Protein AF-A0A3B8ZN09-F1 (afdb_monomer_lite)

Sequence (162 aa):
MLFTTSLVGRLAAQDGTSQPDSEPAVAAETTPAEPTIEQRLADLEAYINNSARTPDVASKIPGPGPGHNAWQMISTALVIFMTLPGLALFYGGLVRRKNVLSVLAQCMGIAGLVTILWWAIGYSLAFSGGNAIIGDTAAKFLTGVESGKTGAGYLWISDTMW

Structure (mmCIF, N/CA/C/O backbone):
data_AF-A0A3B8ZN09-F1
#
_entry.id   AF-A0A3B8ZN09-F1
#
loop_
_atom_site.group_PDB
_atom_site.id
_atom_site.type_symbol
_atom_site.label_atom_id
_atom_site.label_alt_id
_atom_site.label_comp_id
_atom_site.label_asym_id
_atom_site.label_entity_id
_atom_site.label_seq_id
_atom_site.pdbx_PDB_ins_code
_atom_site.Cartn_x
_atom_site.Cartn_y
_atom_site.Cartn_z
_atom_site.occupancy
_atom_site.B_iso_or_equiv
_atom_site.auth_seq_id
_atom_site.auth_comp_id
_atom_site.auth_asym_id
_atom_site.auth_atom_id
_atom_site.pdbx_PDB_model_num
ATOM 1 N N . MET A 1 1 ? 42.853 -3.108 0.251 1.00 43.72 1 MET A N 1
ATOM 2 C CA . MET A 1 1 ? 43.947 -2.520 -0.554 1.00 43.72 1 MET A CA 1
ATOM 3 C C . MET A 1 1 ? 43.658 -2.729 -2.048 1.00 43.72 1 MET A C 1
ATOM 5 O O . MET A 1 1 ? 44.433 -3.379 -2.725 1.00 43.72 1 MET A O 1
ATOM 9 N N . LEU A 1 2 ? 42.502 -2.249 -2.540 1.00 42.53 2 LEU A N 1
ATOM 10 C CA . LEU A 1 2 ? 42.029 -2.434 -3.930 1.00 42.53 2 LEU A CA 1
ATOM 11 C C . LEU A 1 2 ? 40.867 -1.455 -4.243 1.00 42.53 2 LEU A C 1
ATOM 13 O O . LEU A 1 2 ? 39.818 -1.854 -4.719 1.00 42.53 2 LEU A O 1
ATOM 17 N N . PHE A 1 3 ? 41.004 -0.171 -3.885 1.00 42.34 3 PHE A N 1
ATOM 18 C CA . PHE A 1 3 ? 39.956 0.841 -4.146 1.00 42.34 3 PHE A CA 1
ATOM 19 C C . PHE A 1 3 ? 40.491 2.225 -4.562 1.00 42.34 3 PHE A C 1
ATOM 21 O O . PHE A 1 3 ? 39.734 3.187 -4.607 1.00 42.34 3 PHE A O 1
ATOM 28 N N . THR A 1 4 ? 41.780 2.358 -4.900 1.00 41.22 4 THR A N 1
ATOM 29 C CA . THR A 1 4 ? 42.402 3.676 -5.155 1.00 41.22 4 THR A CA 1
ATOM 30 C C . THR A 1 4 ? 42.769 3.940 -6.621 1.00 41.22 4 THR A C 1
ATOM 32 O O . THR A 1 4 ? 43.250 5.025 -6.930 1.00 41.22 4 THR A O 1
ATOM 35 N N . THR A 1 5 ? 42.539 3.004 -7.548 1.00 40.72 5 THR A N 1
ATOM 36 C CA . THR A 1 5 ? 43.071 3.117 -8.926 1.00 40.72 5 THR A CA 1
ATOM 37 C C . THR A 1 5 ? 42.114 3.778 -9.933 1.00 40.72 5 THR A C 1
ATOM 39 O O . THR A 1 5 ? 42.530 4.096 -11.039 1.00 40.72 5 THR A O 1
ATOM 42 N N . SER A 1 6 ? 40.850 4.060 -9.587 1.00 44.81 6 SER A N 1
ATOM 43 C CA . SER A 1 6 ? 39.872 4.577 -10.570 1.00 44.81 6 SER A CA 1
ATOM 44 C C . SER A 1 6 ? 39.710 6.107 -10.613 1.00 44.81 6 SER A C 1
ATOM 46 O O . SER A 1 6 ? 38.925 6.600 -11.422 1.00 44.81 6 SER A O 1
ATOM 48 N N . LEU A 1 7 ? 40.416 6.874 -9.772 1.00 42.62 7 LEU A N 1
ATOM 49 C CA . LEU A 1 7 ? 40.223 8.333 -9.688 1.00 42.62 7 LEU A CA 1
ATOM 50 C C . LEU A 1 7 ? 41.260 9.146 -10.488 1.00 42.62 7 LEU A C 1
ATOM 52 O O . LEU A 1 7 ? 40.991 10.279 -10.868 1.00 42.62 7 LEU A O 1
ATOM 56 N N . VAL A 1 8 ? 42.415 8.560 -10.818 1.00 41.72 8 VAL A N 1
ATOM 57 C CA . VAL A 1 8 ? 43.511 9.264 -11.519 1.00 41.72 8 VAL A CA 1
ATOM 58 C C . VAL A 1 8 ? 43.292 9.339 -13.039 1.00 41.72 8 VAL A C 1
ATOM 60 O O . VAL A 1 8 ? 43.793 10.249 -13.688 1.00 41.72 8 VAL A O 1
ATOM 63 N N . GLY A 1 9 ? 42.475 8.450 -13.618 1.00 34.78 9 GLY A N 1
ATOM 64 C CA . GLY A 1 9 ? 42.218 8.422 -15.066 1.00 34.78 9 GLY A CA 1
ATOM 65 C C . GLY A 1 9 ? 41.306 9.536 -15.599 1.00 34.78 9 GLY A C 1
ATOM 66 O O . GLY A 1 9 ? 41.260 9.749 -16.804 1.00 34.78 9 GLY A O 1
ATOM 67 N N . ARG A 1 10 ? 40.580 10.257 -14.732 1.00 44.97 10 ARG A N 1
ATOM 68 C CA . ARG A 1 10 ? 39.608 11.289 -15.152 1.00 44.97 10 ARG A CA 1
ATOM 69 C C . ARG A 1 10 ? 40.115 12.730 -15.054 1.00 44.97 10 ARG A C 1
ATOM 71 O O . ARG A 1 10 ? 39.383 13.640 -15.413 1.00 44.97 10 ARG A O 1
ATOM 78 N N . LEU A 1 11 ? 41.352 12.942 -14.605 1.00 36.34 11 LEU A N 1
ATOM 79 C CA . LEU A 1 11 ? 41.921 14.281 -14.392 1.00 36.34 11 LEU A CA 1
ATOM 80 C C . LEU A 1 11 ? 42.890 14.743 -15.496 1.00 36.34 11 LEU A C 1
ATOM 82 O O . LEU A 1 11 ? 43.417 15.844 -15.403 1.00 36.34 11 LEU A O 1
ATOM 86 N N . ALA A 1 12 ? 43.111 13.946 -16.547 1.00 36.19 12 ALA A N 1
ATOM 87 C CA . ALA A 1 12 ? 44.106 14.241 -17.589 1.00 36.19 12 ALA A CA 1
ATOM 88 C C . ALA A 1 12 ? 43.524 14.687 -18.949 1.00 36.19 12 ALA A C 1
ATOM 90 O O . ALA A 1 12 ? 44.266 14.757 -19.922 1.00 36.19 12 ALA A O 1
ATOM 91 N N . ALA A 1 13 ? 42.222 14.974 -19.049 1.00 36.56 13 ALA A N 1
ATOM 92 C CA . ALA A 1 13 ? 41.565 15.257 -20.335 1.00 36.56 13 ALA A CA 1
ATOM 93 C C . ALA A 1 13 ? 40.908 16.645 -20.416 1.00 36.56 13 ALA A C 1
ATOM 95 O O . ALA A 1 13 ? 39.883 16.806 -21.074 1.00 36.56 13 ALA A O 1
ATOM 96 N N . GLN A 1 14 ? 41.467 17.650 -19.740 1.00 35.97 14 GLN A N 1
ATOM 97 C CA . GLN A 1 14 ? 40.949 19.013 -19.820 1.00 35.97 14 GLN A CA 1
ATOM 98 C C . GLN A 1 14 ? 42.095 20.016 -19.947 1.00 35.97 14 GLN A C 1
ATOM 100 O O . GLN A 1 14 ? 42.455 20.675 -18.983 1.00 35.97 14 GLN A O 1
ATOM 105 N N . ASP A 1 15 ? 42.670 20.102 -21.146 1.00 26.44 15 ASP A N 1
ATOM 106 C CA . ASP A 1 15 ? 43.404 21.285 -21.599 1.00 26.44 15 ASP A CA 1
ATOM 107 C C . ASP A 1 15 ? 43.449 21.322 -23.137 1.00 26.44 15 ASP A C 1
ATOM 109 O O . ASP A 1 15 ? 43.827 20.335 -23.767 1.00 26.44 15 ASP A O 1
ATOM 113 N N . GLY A 1 16 ? 43.071 22.463 -23.733 1.00 29.58 16 GLY A N 1
ATOM 114 C CA . GLY A 1 16 ? 43.404 22.790 -25.130 1.00 29.58 16 GLY A CA 1
ATOM 115 C C . GLY A 1 16 ? 42.266 23.242 -26.060 1.00 29.58 16 GLY A C 1
ATOM 116 O O . GLY A 1 16 ? 41.747 22.454 -26.836 1.00 29.58 16 GLY A O 1
ATOM 117 N N . THR A 1 17 ? 41.957 24.545 -26.021 1.00 25.44 17 THR A N 1
ATOM 118 C CA . THR A 1 17 ? 41.833 25.474 -2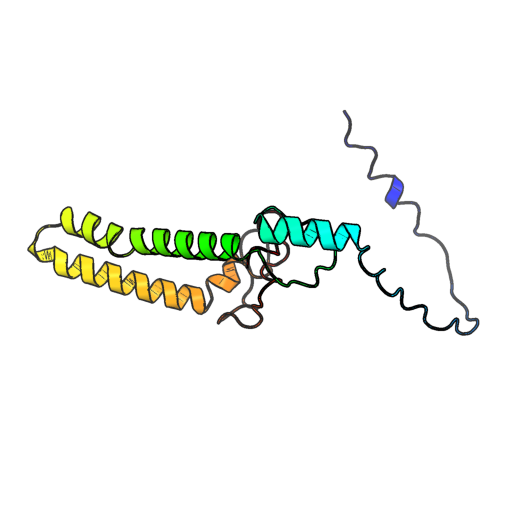7.177 1.00 25.44 17 THR A CA 1
ATOM 119 C C . THR A 1 17 ? 41.002 25.114 -28.434 1.00 25.44 17 THR A C 1
ATOM 121 O O . THR A 1 17 ? 41.409 24.295 -29.248 1.00 25.44 17 THR A O 1
ATOM 124 N N . SER A 1 18 ? 39.981 25.954 -28.676 1.00 26.48 18 SER A N 1
ATOM 125 C CA . SER A 1 18 ? 39.608 26.570 -29.973 1.00 26.48 18 SER A CA 1
ATOM 126 C C . SER A 1 18 ? 38.997 25.714 -31.099 1.00 26.48 18 SER A C 1
ATOM 128 O O . SER A 1 18 ? 39.695 25.030 -31.839 1.00 26.48 18 SER A O 1
ATOM 130 N N . GLN A 1 19 ? 37.698 25.919 -31.338 1.00 35.44 19 GLN A N 1
ATOM 131 C CA . GLN A 1 19 ? 37.005 25.628 -32.602 1.00 35.44 19 GLN A CA 1
ATOM 132 C C . GLN A 1 19 ? 37.393 26.657 -33.686 1.00 35.44 19 GLN A C 1
ATOM 134 O O . GLN A 1 19 ? 37.498 27.848 -33.376 1.00 35.44 19 GLN A O 1
ATOM 139 N N . PRO A 1 20 ? 37.604 26.225 -34.943 1.00 37.84 20 PRO A N 1
ATOM 140 C CA . PRO A 1 20 ? 36.816 26.814 -36.028 1.00 37.84 20 PRO A CA 1
ATOM 141 C C . PRO A 1 20 ? 36.310 25.788 -37.062 1.00 37.84 20 PRO A C 1
ATOM 143 O O . PRO A 1 20 ? 36.761 24.648 -37.136 1.00 37.84 20 PRO A O 1
ATOM 146 N N . ASP A 1 21 ? 35.320 26.243 -37.823 1.00 33.66 21 ASP A N 1
ATOM 147 C CA . ASP A 1 21 ? 34.344 25.516 -38.637 1.00 33.66 21 ASP A CA 1
ATOM 148 C C . ASP A 1 21 ? 34.864 24.757 -39.875 1.00 33.66 21 ASP A C 1
ATOM 150 O O . ASP A 1 21 ? 35.771 25.214 -40.570 1.00 33.66 21 ASP A O 1
ATOM 154 N N . SER A 1 22 ? 34.184 23.652 -40.229 1.00 33.50 22 SER A N 1
ATOM 155 C CA . SER A 1 22 ? 34.009 23.137 -41.606 1.00 33.50 22 SER A CA 1
ATOM 156 C C . SER A 1 22 ? 32.799 22.175 -41.689 1.00 33.50 22 SER A C 1
ATOM 158 O O . SER A 1 22 ? 32.909 21.043 -41.240 1.00 33.50 22 SER A O 1
ATOM 160 N N . GLU A 1 23 ? 31.676 22.667 -42.234 1.00 30.75 23 GLU A N 1
ATOM 161 C CA . GLU A 1 23 ? 30.540 22.024 -42.957 1.00 30.75 23 GLU A CA 1
ATOM 162 C C . GLU A 1 23 ? 29.991 20.596 -42.646 1.00 30.75 23 GLU A C 1
ATOM 164 O O . GLU A 1 23 ? 30.683 19.699 -42.177 1.00 30.75 23 GLU A O 1
ATOM 169 N N . PRO A 1 24 ? 28.685 20.356 -42.911 1.00 41.06 24 PRO A N 1
ATOM 170 C CA . PRO A 1 24 ? 27.829 19.497 -42.106 1.00 41.06 24 PRO A CA 1
ATOM 171 C C . PRO A 1 24 ? 27.797 18.049 -42.610 1.00 41.06 24 PRO A C 1
ATOM 173 O O . PRO A 1 24 ? 27.267 17.748 -43.681 1.00 41.06 24 PRO A O 1
ATOM 176 N N . ALA A 1 25 ? 28.284 17.120 -41.790 1.00 31.03 25 ALA A N 1
ATOM 177 C CA . ALA A 1 25 ? 28.005 15.702 -41.969 1.00 31.03 25 ALA A CA 1
ATOM 178 C C . ALA A 1 25 ? 26.619 15.387 -41.390 1.00 31.03 25 ALA A C 1
ATOM 180 O O . ALA A 1 25 ? 26.412 15.331 -40.180 1.00 31.03 25 ALA A O 1
ATOM 181 N N . VAL A 1 26 ? 25.678 15.257 -42.319 1.00 29.81 26 VAL A N 1
ATOM 182 C CA . VAL A 1 26 ? 24.336 14.678 -42.229 1.00 29.81 26 VAL A CA 1
ATOM 183 C C . VAL A 1 26 ? 24.153 13.739 -41.033 1.00 29.81 26 VAL A C 1
ATOM 185 O O . VAL A 1 26 ? 24.941 12.820 -40.816 1.00 29.81 26 VAL A O 1
ATOM 188 N N . ALA A 1 27 ? 23.062 13.975 -40.304 1.00 40.75 27 ALA A N 1
ATOM 189 C CA . ALA A 1 27 ? 22.534 13.145 -39.236 1.00 40.75 27 ALA A CA 1
ATOM 190 C C . ALA A 1 27 ? 22.684 11.641 -39.523 1.00 40.75 27 ALA A C 1
ATOM 192 O O . ALA A 1 27 ? 21.967 11.071 -40.342 1.00 40.75 27 ALA A O 1
ATOM 193 N N . ALA A 1 28 ? 23.585 10.994 -38.791 1.00 31.83 28 ALA A N 1
ATOM 194 C CA . ALA A 1 28 ? 23.429 9.595 -38.448 1.00 31.83 28 ALA A CA 1
ATOM 195 C C . ALA A 1 28 ? 22.709 9.565 -37.098 1.00 31.83 28 ALA A C 1
ATOM 197 O O . ALA A 1 28 ? 23.337 9.519 -36.041 1.00 31.83 28 ALA A O 1
ATOM 198 N N . GLU A 1 29 ? 21.377 9.640 -37.140 1.00 36.53 29 GLU A N 1
ATOM 199 C CA . GLU A 1 29 ? 20.575 9.029 -36.088 1.00 36.53 29 GLU A CA 1
ATOM 200 C C . GLU A 1 29 ? 21.048 7.577 -35.981 1.00 36.53 29 GLU A C 1
ATOM 202 O O . GLU A 1 29 ? 20.843 6.769 -36.886 1.00 36.53 29 GLU A O 1
ATOM 207 N N . THR A 1 30 ? 21.735 7.243 -34.894 1.00 34.22 30 THR A N 1
ATOM 208 C CA . THR A 1 30 ? 21.932 5.861 -34.477 1.00 34.22 30 THR A CA 1
ATOM 209 C C . THR A 1 30 ? 20.551 5.285 -34.186 1.00 34.22 30 THR A C 1
ATOM 211 O O . THR A 1 30 ? 20.058 5.358 -33.064 1.00 34.22 30 THR A O 1
ATOM 214 N N . THR A 1 31 ? 19.896 4.743 -35.217 1.00 40.25 31 THR A N 1
ATOM 215 C CA . THR A 1 31 ? 18.717 3.891 -35.067 1.00 40.25 31 THR A CA 1
ATOM 216 C C . THR A 1 31 ? 19.086 2.806 -34.052 1.00 40.25 31 THR A C 1
ATOM 218 O O . THR A 1 31 ? 20.037 2.061 -34.310 1.00 40.25 31 THR A O 1
ATOM 221 N N . PRO A 1 32 ? 18.424 2.719 -32.882 1.00 52.53 32 PRO A N 1
ATOM 222 C CA . PRO A 1 32 ? 18.691 1.649 -31.931 1.00 52.53 32 PRO A CA 1
ATOM 223 C C . PRO A 1 32 ? 18.513 0.320 -32.664 1.00 52.53 32 PRO A C 1
ATOM 225 O O . PRO A 1 32 ? 17.456 0.089 -33.253 1.00 52.53 32 PRO A O 1
ATOM 228 N N . ALA A 1 33 ? 19.562 -0.505 -32.703 1.00 57.28 33 ALA A N 1
ATOM 229 C CA . ALA A 1 33 ? 19.530 -1.788 -33.391 1.00 57.28 33 ALA A CA 1
ATOM 230 C C . ALA A 1 33 ? 18.292 -2.565 -32.930 1.00 57.28 33 ALA A C 1
ATOM 232 O O . ALA A 1 33 ? 18.104 -2.783 -31.731 1.00 57.28 33 ALA A O 1
ATOM 233 N N . GLU A 1 34 ? 17.415 -2.927 -33.871 1.00 63.00 34 GLU A N 1
ATOM 234 C CA . GLU A 1 34 ? 16.226 -3.696 -33.532 1.00 63.00 34 GLU A CA 1
ATOM 235 C C . GLU A 1 34 ? 16.639 -4.969 -32.774 1.00 63.00 34 GLU A C 1
ATOM 237 O O . GLU A 1 34 ? 17.581 -5.644 -33.198 1.00 63.00 34 GLU A O 1
ATOM 242 N N . PRO A 1 35 ? 15.945 -5.336 -31.680 1.00 70.44 35 PRO A N 1
ATOM 243 C CA . PRO A 1 35 ? 16.308 -6.515 -30.908 1.00 70.44 35 PRO A CA 1
ATOM 244 C C . PRO A 1 35 ? 16.267 -7.745 -31.812 1.00 70.44 35 PRO A C 1
ATOM 246 O O . PRO A 1 35 ? 15.279 -7.960 -32.529 1.00 70.44 35 PRO A O 1
ATOM 249 N N . THR A 1 36 ? 17.342 -8.532 -31.763 1.00 82.38 36 THR A N 1
ATOM 250 C CA . THR A 1 36 ? 17.501 -9.762 -32.551 1.00 82.38 36 THR A CA 1
ATOM 251 C C . THR A 1 36 ? 16.372 -10.737 -32.201 1.00 82.38 36 THR A C 1
ATOM 253 O O . THR A 1 36 ? 15.850 -10.709 -31.086 1.00 82.38 36 THR A O 1
ATOM 256 N N . ILE A 1 37 ? 15.965 -11.613 -33.127 1.00 81.75 37 ILE A N 1
ATOM 257 C CA . ILE A 1 37 ? 14.861 -12.569 -32.899 1.00 81.75 37 ILE A CA 1
ATOM 258 C C . ILE A 1 37 ? 15.070 -13.400 -31.624 1.00 81.75 37 ILE A C 1
ATOM 260 O O . ILE A 1 37 ? 14.121 -13.602 -30.874 1.00 81.75 37 ILE A O 1
ATO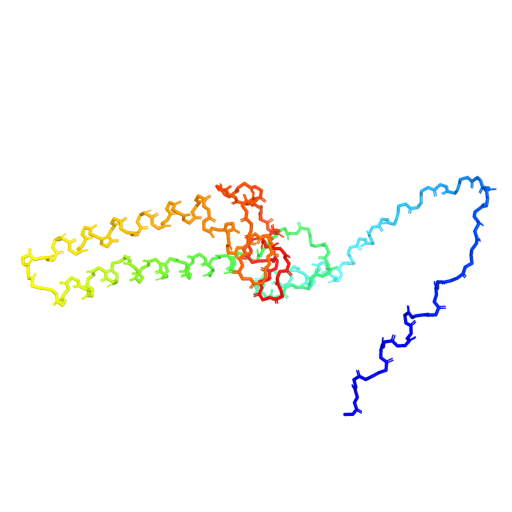M 264 N N . GLU A 1 38 ? 16.309 -13.798 -31.334 1.00 83.44 38 GLU A N 1
ATOM 265 C CA . GLU A 1 38 ? 16.671 -14.523 -30.109 1.00 83.44 38 GLU A CA 1
ATOM 266 C C . GLU A 1 38 ? 16.390 -13.707 -28.840 1.00 83.44 38 GLU A C 1
ATOM 268 O O . GLU A 1 38 ? 15.826 -14.223 -27.881 1.00 83.44 38 GLU A O 1
ATOM 273 N N . GLN A 1 39 ? 16.701 -12.409 -28.853 1.00 82.56 39 GLN A N 1
ATOM 274 C CA . GLN A 1 39 ? 16.426 -11.502 -27.736 1.00 82.56 39 GLN A CA 1
ATOM 275 C C . GLN A 1 39 ? 14.922 -11.285 -27.545 1.00 82.56 39 GLN A C 1
ATOM 277 O O . GLN A 1 39 ? 14.444 -11.229 -26.415 1.00 82.56 39 GLN A O 1
ATOM 282 N N . ARG A 1 40 ? 14.161 -11.209 -28.646 1.00 83.56 40 ARG A N 1
ATOM 283 C CA . ARG A 1 40 ? 12.693 -11.137 -28.593 1.00 83.56 40 ARG A CA 1
ATOM 284 C C . ARG A 1 40 ? 12.094 -12.426 -28.031 1.00 83.56 40 ARG A C 1
ATOM 286 O O . ARG A 1 40 ? 11.155 -12.352 -27.249 1.00 83.56 40 ARG A O 1
ATOM 293 N N . LEU A 1 41 ? 12.623 -13.590 -28.413 1.00 86.44 41 LEU A N 1
ATOM 294 C CA . LEU A 1 41 ? 12.160 -14.881 -27.903 1.00 86.44 41 LEU A CA 1
ATOM 295 C C . LEU A 1 41 ? 12.472 -15.035 -26.410 1.00 86.44 41 LEU A C 1
ATOM 297 O O . LEU A 1 41 ? 11.583 -15.405 -25.652 1.00 86.44 41 LEU A O 1
ATOM 301 N N . ALA A 1 42 ? 13.679 -14.667 -25.978 1.00 85.31 42 ALA A N 1
ATOM 302 C CA . ALA A 1 42 ? 14.060 -14.686 -24.568 1.00 85.31 42 ALA A CA 1
ATOM 303 C C . ALA A 1 42 ? 13.178 -13.756 -23.710 1.00 85.31 42 ALA A C 1
ATOM 305 O O . ALA A 1 42 ? 12.763 -14.128 -22.614 1.00 85.31 42 ALA A O 1
ATOM 306 N N . ASP A 1 43 ? 12.840 -12.567 -24.220 1.00 83.50 43 ASP A N 1
ATOM 307 C CA . ASP A 1 43 ? 11.923 -11.635 -23.555 1.00 83.50 43 ASP A CA 1
ATOM 308 C C . ASP A 1 43 ? 10.491 -12.191 -23.451 1.00 83.50 43 ASP A C 1
ATOM 310 O O . ASP A 1 43 ? 9.859 -12.096 -22.397 1.00 83.50 43 ASP A O 1
ATOM 314 N N . LEU A 1 44 ? 9.999 -12.844 -24.511 1.00 85.19 44 LEU A N 1
ATOM 315 C CA . LEU A 1 44 ? 8.697 -13.519 -24.521 1.00 85.19 44 LEU A CA 1
ATOM 316 C C . LEU A 1 44 ? 8.648 -14.690 -23.536 1.00 85.19 44 LEU A C 1
ATOM 318 O O . LEU A 1 44 ? 7.676 -14.831 -22.793 1.00 85.19 44 LEU A O 1
ATOM 322 N N . GLU A 1 45 ? 9.691 -15.517 -23.507 1.00 86.81 45 GLU A N 1
ATOM 323 C CA . GLU A 1 45 ? 9.816 -16.614 -22.549 1.00 86.81 45 GLU A CA 1
ATOM 324 C C . GLU A 1 45 ? 9.844 -16.088 -21.114 1.00 86.81 45 GLU A C 1
ATOM 326 O O . GLU A 1 45 ? 9.174 -16.652 -20.246 1.00 86.81 45 GLU A O 1
ATOM 331 N N . ALA A 1 46 ? 10.546 -14.980 -20.860 1.00 82.81 46 ALA A N 1
ATOM 332 C CA . ALA A 1 46 ? 10.561 -14.347 -19.548 1.00 82.81 46 ALA A CA 1
ATOM 333 C C . ALA A 1 46 ? 9.190 -13.772 -19.160 1.00 82.81 46 ALA A C 1
ATOM 335 O O . ALA A 1 46 ? 8.728 -13.967 -18.034 1.00 82.81 46 ALA A O 1
ATOM 336 N N . TYR A 1 47 ? 8.498 -13.122 -20.100 1.00 82.62 47 TYR A N 1
ATOM 337 C CA . TYR A 1 47 ? 7.157 -12.580 -19.890 1.00 82.62 47 TYR A CA 1
ATOM 338 C C . TYR A 1 47 ? 6.141 -13.676 -19.538 1.00 82.62 47 TYR A C 1
ATOM 340 O O . TYR A 1 47 ? 5.400 -13.542 -18.563 1.00 82.62 47 TYR A O 1
ATOM 348 N N . ILE A 1 48 ? 6.133 -14.779 -20.295 1.00 84.44 48 ILE A N 1
ATOM 349 C CA . ILE A 1 48 ? 5.207 -15.904 -20.094 1.00 84.44 48 ILE A CA 1
ATOM 350 C C . ILE A 1 48 ? 5.515 -16.642 -18.787 1.00 84.44 48 ILE A C 1
ATOM 352 O O . ILE A 1 48 ? 4.599 -16.962 -18.028 1.00 84.44 48 ILE A O 1
ATOM 356 N N . ASN A 1 49 ? 6.795 -16.874 -18.487 1.00 85.94 49 ASN A N 1
ATOM 357 C CA . ASN A 1 49 ? 7.212 -17.551 -17.258 1.00 85.94 49 ASN A CA 1
ATOM 358 C C . ASN A 1 49 ? 7.231 -16.630 -16.025 1.00 85.94 49 ASN A C 1
ATOM 360 O O . ASN A 1 49 ? 7.563 -17.087 -14.934 1.00 85.94 49 ASN A O 1
ATOM 364 N N . ASN A 1 50 ? 6.855 -15.352 -16.170 1.00 81.12 50 ASN A N 1
ATOM 365 C CA . ASN A 1 50 ? 6.909 -14.330 -15.119 1.00 81.12 50 ASN A CA 1
ATOM 366 C C . ASN A 1 50 ? 8.291 -14.218 -14.443 1.00 81.12 50 ASN A C 1
ATOM 368 O O . ASN A 1 50 ? 8.381 -13.964 -13.240 1.00 81.12 50 ASN A O 1
ATOM 372 N N . SER A 1 51 ? 9.371 -14.415 -15.202 1.00 79.38 51 SER A N 1
ATOM 373 C CA . SER A 1 51 ? 10.739 -14.231 -14.718 1.00 79.38 51 SER A CA 1
ATOM 374 C C . SER A 1 51 ? 11.238 -12.803 -14.976 1.00 79.38 51 SER A C 1
ATOM 376 O O . SER A 1 51 ? 10.616 -12.015 -15.694 1.00 79.38 51 SER A O 1
ATOM 378 N N . ALA A 1 52 ? 12.347 -12.434 -14.330 1.00 74.38 52 ALA A N 1
ATOM 379 C CA . ALA A 1 52 ? 12.943 -11.113 -14.497 1.00 74.38 52 ALA A CA 1
ATOM 380 C C . ALA A 1 52 ? 13.391 -10.906 -15.953 1.00 74.38 52 ALA A C 1
ATOM 382 O O . ALA A 1 52 ? 14.165 -11.700 -16.488 1.00 74.38 52 ALA A O 1
ATOM 383 N N . ARG A 1 53 ? 12.913 -9.825 -16.580 1.00 75.62 53 ARG A N 1
ATOM 384 C CA . ARG A 1 53 ? 13.347 -9.416 -17.920 1.00 75.62 53 ARG A CA 1
ATOM 385 C C . ARG A 1 53 ? 14.704 -8.732 -17.874 1.00 75.62 53 ARG A C 1
ATOM 387 O O . ARG A 1 53 ? 15.058 -8.087 -16.888 1.00 75.62 53 ARG A O 1
ATOM 394 N N . THR A 1 54 ? 15.451 -8.862 -18.961 1.00 68.38 54 THR A N 1
ATOM 395 C CA . THR A 1 54 ? 16.735 -8.183 -19.121 1.00 68.38 54 THR A CA 1
ATOM 396 C C . THR A 1 54 ? 16.488 -6.680 -19.331 1.00 68.38 54 THR A C 1
ATOM 398 O O . THR A 1 54 ? 15.722 -6.323 -20.223 1.00 68.38 54 THR A O 1
ATOM 401 N N . PRO A 1 55 ? 17.099 -5.792 -18.526 1.00 60.00 55 PRO A N 1
ATOM 402 C CA . PRO A 1 55 ? 16.736 -4.370 -18.476 1.00 60.00 55 PRO A CA 1
ATOM 403 C C . PRO A 1 55 ? 17.059 -3.560 -19.747 1.00 60.00 55 PRO A C 1
ATOM 405 O O . PRO A 1 55 ? 16.486 -2.491 -19.927 1.00 60.00 55 PRO A O 1
ATOM 408 N N . ASP A 1 56 ? 17.899 -4.074 -20.653 1.00 60.69 56 ASP A N 1
ATOM 409 C CA . ASP A 1 56 ? 18.436 -3.310 -21.796 1.00 60.69 56 ASP A CA 1
ATOM 410 C C . ASP A 1 56 ? 17.923 -3.759 -23.180 1.00 60.69 56 ASP A C 1
ATOM 412 O O . ASP A 1 56 ? 18.428 -3.319 -24.213 1.00 60.69 56 ASP A O 1
ATOM 416 N N . VAL A 1 57 ? 16.919 -4.641 -23.239 1.00 63.78 57 VAL A N 1
ATOM 417 C CA . VAL A 1 57 ? 16.278 -5.052 -24.503 1.00 63.78 57 VAL A CA 1
ATOM 418 C C . VAL A 1 57 ? 14.932 -4.359 -24.653 1.00 63.78 57 VAL A C 1
ATOM 420 O O . VAL A 1 57 ? 14.039 -4.514 -23.824 1.00 63.78 57 VAL A O 1
ATOM 423 N N . ALA A 1 58 ? 14.775 -3.598 -25.740 1.00 64.56 58 ALA A N 1
ATOM 424 C CA . ALA A 1 58 ? 13.529 -2.921 -26.079 1.00 64.56 58 ALA A CA 1
ATOM 425 C C . ALA A 1 58 ? 12.422 -3.948 -26.386 1.00 64.56 58 ALA A C 1
ATOM 427 O O . ALA A 1 58 ? 12.250 -4.386 -27.527 1.00 64.56 58 ALA A O 1
ATOM 428 N N . SER A 1 59 ? 11.681 -4.364 -25.357 1.00 70.25 59 SER A N 1
ATOM 429 C CA . SER A 1 59 ? 10.531 -5.253 -25.511 1.00 70.25 59 SER A CA 1
ATOM 430 C C . SER A 1 59 ? 9.388 -4.539 -26.231 1.00 70.25 59 SER A C 1
ATOM 432 O O . SER A 1 59 ? 9.077 -3.380 -25.955 1.00 70.25 59 SER A O 1
ATOM 434 N N . LYS A 1 60 ? 8.718 -5.254 -27.141 1.00 75.56 60 LYS A N 1
ATOM 435 C CA . LYS A 1 60 ? 7.458 -4.796 -27.750 1.00 75.56 60 LYS A CA 1
ATOM 436 C C . LYS A 1 60 ? 6.255 -5.001 -26.822 1.00 75.56 60 LYS A C 1
ATOM 438 O O . LYS A 1 60 ? 5.175 -4.504 -27.131 1.00 75.56 60 LYS A O 1
ATOM 443 N N . ILE A 1 61 ? 6.426 -5.739 -25.721 1.00 74.50 61 ILE A N 1
ATOM 444 C CA . ILE A 1 61 ? 5.393 -5.974 -24.712 1.00 74.50 61 ILE A CA 1
ATOM 445 C C . ILE A 1 61 ? 5.666 -5.043 -23.521 1.00 74.50 61 ILE A C 1
ATOM 447 O O . ILE A 1 61 ? 6.625 -5.264 -22.774 1.00 74.50 61 ILE A O 1
ATOM 451 N N . PRO A 1 62 ? 4.850 -3.993 -23.333 1.00 71.19 62 PRO A N 1
ATOM 452 C CA . PRO A 1 62 ? 5.071 -3.018 -22.274 1.00 71.19 62 PRO A CA 1
ATOM 453 C C . PRO A 1 62 ? 4.753 -3.595 -20.890 1.00 71.19 62 PRO A C 1
ATOM 455 O O . PRO A 1 62 ? 3.860 -4.430 -20.751 1.00 71.19 62 PRO A O 1
ATOM 458 N N . GLY A 1 63 ? 5.454 -3.080 -19.873 1.00 71.75 63 GLY A N 1
ATOM 459 C CA . GLY A 1 63 ? 5.174 -3.321 -18.451 1.00 71.75 63 GLY A CA 1
ATOM 460 C C . GLY A 1 63 ? 5.390 -4.772 -18.000 1.00 71.75 63 GLY A C 1
ATOM 461 O O . GLY A 1 63 ? 5.626 -5.619 -18.856 1.00 71.75 63 GLY A O 1
ATOM 462 N N . PRO A 1 64 ? 5.338 -5.077 -16.687 1.00 71.25 64 PRO A N 1
ATOM 463 C CA . PRO A 1 64 ? 5.573 -6.401 -16.082 1.00 71.25 64 PRO A CA 1
ATOM 464 C C . PRO A 1 64 ? 4.686 -7.536 -16.614 1.00 71.25 64 PRO A C 1
ATOM 466 O O . PRO A 1 64 ? 3.651 -7.309 -17.235 1.00 71.25 64 PRO A O 1
ATOM 469 N N . GLY A 1 65 ? 5.093 -8.787 -16.363 1.00 75.25 65 GLY A N 1
ATOM 470 C CA . GLY A 1 65 ? 4.269 -9.957 -16.690 1.00 75.25 65 GLY A CA 1
ATOM 471 C C . GLY A 1 65 ? 2.930 -9.928 -15.934 1.00 75.25 65 GLY A C 1
ATOM 472 O O . GLY A 1 65 ? 2.868 -9.398 -14.821 1.00 75.25 65 GLY A O 1
ATOM 473 N N . PRO A 1 66 ? 1.847 -10.509 -16.479 1.00 75.88 66 PRO A N 1
ATOM 474 C CA . PRO A 1 66 ? 0.524 -10.453 -15.858 1.00 75.88 66 PRO A CA 1
ATOM 475 C C . PRO A 1 66 ? 0.496 -11.119 -14.474 1.00 75.88 66 PRO A C 1
ATOM 477 O O . PRO A 1 66 ? -0.228 -10.661 -13.593 1.00 75.88 66 PRO A O 1
ATOM 480 N N . GLY A 1 67 ? 1.316 -12.152 -14.248 1.00 82.38 67 GLY A N 1
ATOM 481 C CA . GLY A 1 67 ? 1.463 -12.794 -12.941 1.00 82.38 67 GLY A CA 1
ATOM 482 C C . GLY A 1 67 ? 2.177 -11.910 -11.917 1.00 82.38 67 GLY A C 1
ATOM 483 O O . GLY A 1 67 ? 1.798 -11.917 -10.749 1.00 82.38 67 GLY A O 1
ATOM 484 N N . HIS A 1 68 ? 3.143 -11.092 -12.348 1.00 78.38 68 HIS A N 1
ATOM 485 C CA . HIS A 1 68 ? 3.791 -10.104 -11.479 1.00 78.38 68 HIS A CA 1
ATOM 486 C C . HIS A 1 68 ? 2.782 -9.061 -10.986 1.00 78.38 68 HIS A C 1
ATOM 488 O O . HIS A 1 68 ? 2.659 -8.843 -9.782 1.00 78.38 68 HIS A O 1
ATOM 494 N N . ASN A 1 69 ? 2.001 -8.484 -11.903 1.00 79.81 69 ASN A N 1
ATOM 495 C CA . ASN A 1 69 ? 0.976 -7.499 -11.558 1.00 79.81 69 ASN A CA 1
ATOM 496 C C . ASN A 1 69 ? -0.134 -8.109 -10.695 1.00 79.81 69 ASN A C 1
ATOM 498 O O . ASN A 1 69 ? -0.539 -7.510 -9.701 1.00 79.81 69 ASN A O 1
ATOM 502 N N . ALA A 1 70 ? -0.591 -9.325 -11.011 1.00 86.81 70 ALA A N 1
ATOM 503 C CA . ALA A 1 70 ? -1.570 -10.029 -10.185 1.00 86.81 70 ALA A CA 1
ATOM 504 C C . ALA A 1 70 ? -1.047 -10.257 -8.758 1.00 86.81 70 ALA A C 1
ATOM 506 O O . ALA A 1 70 ? -1.771 -10.026 -7.789 1.00 86.81 70 ALA A O 1
ATOM 507 N N . TRP A 1 71 ? 0.218 -10.659 -8.618 1.00 87.94 71 TRP A N 1
ATOM 508 C CA . TRP A 1 71 ? 0.839 -10.856 -7.313 1.00 87.94 71 TRP A CA 1
ATOM 509 C C . TRP A 1 71 ? 0.990 -9.549 -6.530 1.00 87.94 71 TRP A C 1
ATOM 511 O O . TRP A 1 71 ? 0.684 -9.524 -5.336 1.00 87.94 71 TRP A O 1
ATOM 521 N N . GLN A 1 72 ? 1.401 -8.458 -7.184 1.00 86.56 72 GLN A N 1
ATOM 522 C CA . GLN A 1 72 ? 1.470 -7.132 -6.562 1.00 86.56 72 GLN A CA 1
ATOM 523 C C . GLN A 1 72 ? 0.094 -6.683 -6.063 1.00 86.56 72 GLN A C 1
ATOM 525 O O . GLN A 1 72 ? -0.053 -6.351 -4.890 1.00 86.56 72 GLN A O 1
ATOM 530 N N . MET A 1 73 ? -0.941 -6.783 -6.901 1.00 89.62 73 MET A N 1
ATOM 531 C CA . MET A 1 73 ? -2.308 -6.405 -6.530 1.00 89.62 73 MET A CA 1
ATOM 532 C C . MET A 1 73 ? -2.858 -7.247 -5.371 1.00 89.62 73 MET A C 1
ATOM 534 O O . MET A 1 73 ? -3.484 -6.702 -4.459 1.00 89.62 73 MET A O 1
ATOM 538 N N . ILE A 1 74 ? -2.597 -8.562 -5.358 1.00 94.56 74 ILE A N 1
ATOM 539 C CA . ILE A 1 74 ? -2.975 -9.433 -4.232 1.00 94.56 74 ILE A CA 1
ATOM 540 C C . ILE A 1 74 ? -2.198 -9.051 -2.973 1.00 94.56 74 ILE A C 1
ATOM 542 O O . ILE A 1 74 ? -2.793 -8.954 -1.902 1.00 94.56 74 ILE A O 1
ATOM 546 N N . SER A 1 75 ? -0.898 -8.784 -3.084 1.00 93.81 75 SER A N 1
ATOM 547 C CA . SER A 1 75 ? -0.074 -8.361 -1.950 1.00 93.81 75 SER A CA 1
ATOM 548 C C . SER A 1 75 ? -0.588 -7.047 -1.353 1.00 93.81 75 SER A C 1
ATOM 550 O O . SER A 1 75 ? -0.763 -6.953 -0.139 1.00 93.81 75 SER A O 1
ATOM 552 N N . THR A 1 76 ? -0.937 -6.058 -2.184 1.00 92.19 76 THR A N 1
ATOM 553 C CA . THR A 1 76 ? -1.567 -4.809 -1.731 1.00 92.19 76 THR A CA 1
ATOM 554 C C . THR A 1 76 ? -2.920 -5.066 -1.065 1.00 92.19 76 THR A C 1
ATOM 556 O O . THR A 1 76 ? -3.205 -4.489 -0.015 1.00 92.19 76 THR A O 1
ATOM 559 N N . ALA A 1 77 ? -3.743 -5.963 -1.617 1.00 92.38 77 ALA A N 1
ATOM 560 C CA . ALA A 1 77 ? -5.024 -6.329 -1.017 1.00 92.38 77 ALA A CA 1
ATOM 561 C C . ALA A 1 77 ? -4.851 -6.992 0.361 1.00 92.38 77 ALA A C 1
ATOM 563 O O . ALA A 1 77 ? -5.586 -6.661 1.291 1.00 92.38 77 ALA A O 1
ATOM 564 N N . LEU A 1 78 ? -3.854 -7.868 0.526 1.00 93.88 78 LEU A N 1
ATOM 565 C CA . LEU A 1 78 ? -3.522 -8.490 1.813 1.00 93.88 78 LEU A CA 1
ATOM 566 C C . LEU A 1 78 ? -3.050 -7.455 2.843 1.00 93.88 78 LEU A C 1
ATOM 568 O O . LEU A 1 78 ? -3.442 -7.530 4.005 1.00 93.88 78 LEU A O 1
ATOM 572 N N . VAL A 1 79 ? -2.274 -6.451 2.426 1.00 93.12 79 VAL A N 1
ATOM 573 C CA . VAL A 1 79 ? -1.869 -5.344 3.307 1.00 93.12 79 VAL A CA 1
ATOM 574 C C . VAL A 1 79 ? -3.077 -4.504 3.727 1.00 93.12 79 VAL A C 1
ATOM 576 O O . VAL A 1 79 ? -3.232 -4.211 4.911 1.00 93.12 79 VAL A O 1
ATOM 579 N N . ILE A 1 80 ? -3.984 -4.169 2.803 1.00 91.19 80 ILE A N 1
ATOM 580 C CA . ILE A 1 80 ? -5.230 -3.464 3.148 1.00 91.19 80 ILE A CA 1
ATOM 581 C C . ILE A 1 80 ? -6.081 -4.310 4.102 1.00 91.19 80 ILE A C 1
ATOM 583 O O . ILE A 1 80 ? -6.654 -3.762 5.042 1.00 91.19 80 ILE A O 1
ATOM 587 N N . PHE A 1 81 ? -6.108 -5.633 3.922 1.00 90.50 81 PHE A N 1
ATOM 588 C CA . PHE A 1 81 ? -6.819 -6.558 4.804 1.00 90.50 81 PHE A CA 1
ATOM 589 C C . PHE A 1 81 ? -6.278 -6.553 6.246 1.00 90.50 81 PHE A C 1
ATOM 591 O O . PHE A 1 81 ? -7.052 -6.671 7.203 1.00 90.50 81 PHE A O 1
ATOM 598 N N . MET A 1 82 ? -4.967 -6.344 6.433 1.00 92.69 82 MET A N 1
ATOM 599 C CA . MET A 1 82 ? -4.380 -6.153 7.766 1.00 92.69 82 MET A CA 1
ATOM 600 C C . MET A 1 82 ? -4.945 -4.906 8.447 1.00 92.69 82 MET A C 1
ATOM 602 O O . MET A 1 82 ? -5.242 -4.944 9.637 1.00 92.69 82 MET A O 1
ATOM 606 N N . THR A 1 83 ? -5.140 -3.814 7.710 1.00 86.75 83 THR A N 1
ATOM 607 C CA . THR A 1 83 ? -5.669 -2.554 8.251 1.00 86.75 83 THR A CA 1
ATOM 608 C C . THR A 1 83 ? -7.187 -2.619 8.461 1.00 86.75 83 THR A C 1
ATOM 610 O O . THR A 1 83 ? -7.691 -2.213 9.510 1.00 86.75 83 THR A O 1
ATOM 613 N N . LEU A 1 84 ? -7.914 -3.176 7.488 1.00 86.81 84 LEU A N 1
ATOM 614 C CA . LEU A 1 84 ? -9.371 -3.309 7.443 1.00 86.81 84 LEU A CA 1
ATOM 615 C C . LEU A 1 84 ? -9.740 -4.734 6.980 1.00 86.81 84 LEU A C 1
ATOM 617 O O . LEU A 1 84 ? -9.617 -5.016 5.791 1.00 86.81 84 LEU A O 1
ATOM 621 N N . PRO A 1 85 ? -10.226 -5.646 7.845 1.00 81.50 85 PRO A N 1
ATOM 622 C CA . PRO A 1 85 ? -10.691 -5.463 9.221 1.00 81.50 85 PRO A CA 1
ATOM 623 C C . PRO A 1 85 ? -9.653 -5.795 10.314 1.00 81.50 85 PRO A C 1
ATOM 625 O O . PRO A 1 85 ? -9.997 -5.704 11.492 1.00 81.50 85 PRO A O 1
ATOM 628 N N . GLY A 1 86 ? -8.422 -6.199 9.972 1.00 86.19 86 GLY A N 1
ATOM 629 C CA . GLY A 1 86 ? -7.467 -6.796 10.922 1.00 86.19 86 GLY A CA 1
ATOM 630 C C . GLY A 1 86 ? -7.189 -5.955 12.177 1.00 86.19 86 GLY A C 1
ATOM 631 O O . GLY A 1 86 ? -7.491 -6.388 13.290 1.00 86.19 86 GLY A O 1
ATOM 632 N N . LEU A 1 87 ? -6.679 -4.730 12.019 1.00 84.94 87 LEU A N 1
ATOM 633 C CA . LEU A 1 87 ? -6.400 -3.821 13.138 1.00 84.94 87 LEU A CA 1
ATOM 634 C C . LEU A 1 87 ? -7.679 -3.383 13.855 1.00 84.94 87 LEU A C 1
ATOM 636 O O . LEU A 1 87 ? -7.701 -3.299 15.082 1.00 84.94 87 LEU A O 1
ATOM 640 N N . ALA A 1 88 ? -8.751 -3.132 13.103 1.00 83.94 88 ALA A N 1
ATOM 641 C CA . ALA A 1 88 ? -10.026 -2.685 13.655 1.00 83.94 88 ALA A CA 1
ATOM 642 C C . ALA A 1 88 ? -10.632 -3.731 14.611 1.00 83.94 88 ALA A C 1
ATOM 644 O O . ALA A 1 88 ? -11.079 -3.389 15.706 1.00 83.94 88 ALA A O 1
ATOM 645 N N . LEU A 1 89 ? -10.594 -5.015 14.239 1.00 85.06 89 LEU A N 1
ATOM 646 C CA . LEU A 1 89 ? -11.059 -6.115 15.086 1.00 85.06 89 LEU A CA 1
ATOM 647 C C . LEU A 1 89 ? -10.088 -6.417 16.230 1.00 85.06 89 LEU A C 1
ATOM 649 O O . LEU A 1 89 ? -10.537 -6.682 17.344 1.00 85.06 89 LEU A O 1
ATOM 653 N N . PHE A 1 90 ? -8.778 -6.334 15.990 1.00 86.56 90 PHE A N 1
ATOM 654 C CA . PHE A 1 90 ? -7.768 -6.564 17.022 1.00 86.56 90 PHE A CA 1
ATOM 655 C C . PHE A 1 90 ? -7.850 -5.516 18.141 1.00 86.56 90 PHE A C 1
ATOM 657 O O . PHE A 1 90 ? -8.028 -5.861 19.310 1.00 86.56 90 PHE A O 1
ATOM 664 N N . TYR A 1 91 ? -7.812 -4.226 17.795 1.00 85.31 91 TYR A N 1
ATOM 665 C CA . TYR A 1 91 ? -7.920 -3.143 18.776 1.00 85.31 91 TYR A CA 1
ATOM 666 C C . TYR A 1 91 ? -9.340 -2.986 19.322 1.00 85.31 91 TYR A C 1
ATOM 668 O O . TYR A 1 91 ? -9.511 -2.672 20.499 1.00 8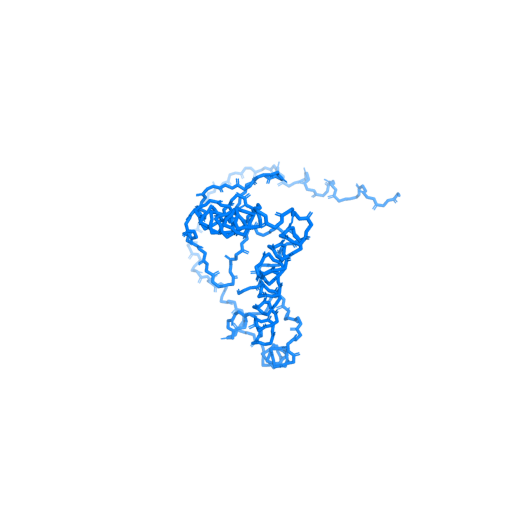5.31 91 TYR A O 1
ATOM 676 N N . GLY A 1 92 ? -10.366 -3.269 18.515 1.00 84.94 92 GLY A N 1
ATOM 677 C CA . GLY A 1 92 ? -11.747 -3.341 18.984 1.00 84.94 92 GLY A CA 1
ATOM 678 C C . GLY A 1 92 ? -11.959 -4.444 20.028 1.00 84.94 92 GLY A C 1
ATOM 679 O O . GLY A 1 92 ? -12.684 -4.228 20.994 1.00 84.94 92 GLY A O 1
ATOM 680 N N . GLY A 1 93 ? -11.297 -5.597 19.890 1.00 86.00 93 GLY A N 1
ATOM 681 C CA . GLY A 1 93 ? -11.401 -6.727 20.820 1.00 86.00 93 GLY A CA 1
ATOM 682 C C . GLY A 1 93 ? -10.713 -6.511 22.173 1.00 86.00 93 GLY A C 1
ATOM 683 O O . GLY A 1 93 ? -11.151 -7.068 23.177 1.00 86.00 93 GLY A O 1
ATOM 684 N N . LEU A 1 94 ? -9.673 -5.671 22.224 1.00 89.31 94 LEU A N 1
ATOM 685 C CA . LEU A 1 94 ? -8.950 -5.330 23.460 1.00 89.31 94 LEU A CA 1
ATOM 686 C C . LEU A 1 94 ? -9.631 -4.220 24.274 1.00 89.31 94 LEU A C 1
ATOM 688 O O . LEU A 1 94 ? -9.293 -3.982 25.436 1.00 89.31 94 LEU A O 1
ATOM 692 N N . VAL A 1 95 ? -10.590 -3.518 23.673 1.00 85.88 95 VAL A N 1
ATOM 693 C CA . VAL A 1 95 ? -11.253 -2.364 24.274 1.00 85.88 95 VAL A CA 1
ATOM 694 C C . VAL A 1 95 ? -12.605 -2.767 24.869 1.00 85.88 95 VAL A C 1
ATOM 696 O O . VAL A 1 95 ? -13.317 -3.639 24.376 1.00 85.88 95 VAL A O 1
ATOM 699 N N . ARG A 1 96 ? -12.999 -2.108 25.969 1.00 86.94 96 ARG A N 1
ATOM 700 C CA . ARG A 1 96 ? -14.316 -2.314 26.597 1.00 86.94 96 ARG A CA 1
ATOM 701 C C . ARG A 1 96 ? -15.434 -2.154 25.565 1.00 86.94 96 ARG A C 1
ATOM 703 O O . ARG A 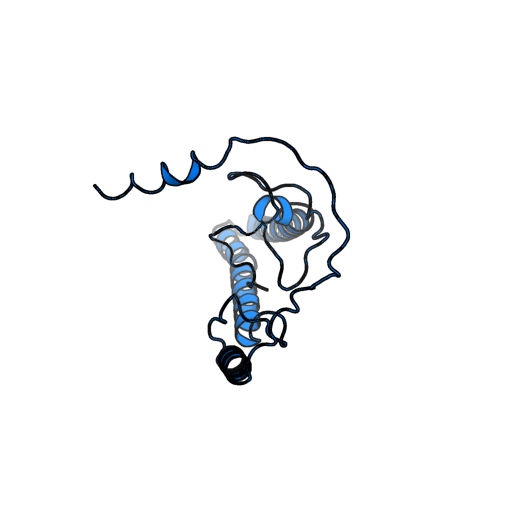1 96 ? -15.459 -1.158 24.850 1.00 86.94 96 ARG A O 1
ATOM 710 N N . ARG A 1 97 ? -16.426 -3.055 25.600 1.00 83.69 97 ARG A N 1
ATOM 711 C CA . ARG A 1 97 ? -17.596 -3.118 24.691 1.00 83.69 97 ARG A CA 1
ATOM 712 C C . ARG A 1 97 ? -18.230 -1.756 24.372 1.00 83.69 97 ARG A C 1
ATOM 714 O O . ARG A 1 97 ? -18.563 -1.496 23.224 1.00 83.69 97 ARG A O 1
ATOM 721 N N . LYS A 1 98 ? -18.331 -0.863 25.364 1.00 89.19 98 LYS A N 1
ATOM 722 C CA . LYS A 1 98 ? -18.892 0.491 25.203 1.00 89.19 98 LYS A CA 1
ATOM 723 C C . LYS A 1 98 ? -18.086 1.433 24.294 1.00 89.19 98 LYS A C 1
ATOM 725 O O . LYS A 1 98 ? -18.638 2.397 23.786 1.00 89.19 98 LYS A O 1
ATOM 730 N N . ASN A 1 99 ? -16.801 1.160 24.089 1.00 87.69 99 ASN A N 1
ATOM 731 C CA . ASN A 1 99 ? -15.890 1.996 23.308 1.00 87.69 99 ASN A CA 1
ATOM 732 C C . ASN A 1 99 ? -15.547 1.374 21.941 1.00 87.69 99 ASN A C 1
ATOM 734 O O . ASN A 1 99 ? -14.944 2.050 21.113 1.00 87.69 99 ASN A O 1
ATOM 738 N N . VAL A 1 100 ? -15.943 0.121 21.680 1.00 87.00 100 VAL A N 1
ATOM 739 C CA . VAL A 1 100 ? -15.605 -0.610 20.442 1.00 87.00 100 VAL A CA 1
ATOM 740 C C . VAL A 1 100 ? -16.125 0.113 19.206 1.00 87.00 100 VAL A C 1
ATOM 742 O O . VAL A 1 100 ? -15.407 0.230 18.219 1.00 87.00 100 VAL A O 1
ATOM 745 N N . LEU A 1 101 ? -17.336 0.672 19.278 1.00 87.56 101 LEU A N 1
ATOM 746 C CA . LEU A 1 101 ? -17.918 1.408 18.156 1.00 87.56 101 LEU A CA 1
ATOM 747 C C . LEU A 1 101 ? -17.095 2.656 17.792 1.00 87.56 101 LEU A C 1
ATOM 749 O O . LEU A 1 101 ? -16.933 2.962 16.616 1.00 87.56 101 LEU A O 1
ATOM 753 N N . SER A 1 102 ? -16.521 3.329 18.795 1.00 88.94 102 SER A N 1
ATOM 754 C CA . SER A 1 102 ? -15.629 4.476 18.583 1.00 88.94 102 SER A CA 1
ATOM 755 C C . SER A 1 102 ? -14.300 4.046 17.954 1.00 88.94 102 SER A C 1
ATOM 757 O O . SER A 1 102 ? -13.844 4.671 17.003 1.00 88.94 102 SER A O 1
ATOM 759 N N . VAL A 1 103 ? -13.717 2.933 18.413 1.00 89.19 103 VAL A N 1
ATOM 760 C CA . VAL A 1 103 ? -12.466 2.389 17.852 1.00 89.19 103 VAL A CA 1
ATOM 761 C C . VAL A 1 103 ? -12.648 1.978 16.390 1.00 89.19 103 VAL A C 1
ATOM 763 O O . VAL A 1 103 ? -11.841 2.356 15.548 1.00 89.19 103 VAL A O 1
ATOM 766 N N . LEU A 1 104 ? -13.736 1.276 16.060 1.00 87.25 104 LEU A N 1
ATOM 767 C CA . LEU A 1 104 ? -14.034 0.890 14.678 1.00 87.25 104 LEU A CA 1
ATOM 768 C C . LEU A 1 104 ? -14.220 2.115 13.766 1.00 87.25 104 LEU A C 1
ATOM 770 O O . LEU A 1 104 ? -13.676 2.141 12.662 1.00 87.25 104 LEU A O 1
ATOM 774 N N . ALA A 1 105 ? -14.935 3.146 14.235 1.00 89.38 105 ALA A N 1
ATOM 775 C CA . ALA A 1 105 ? -15.125 4.388 13.486 1.00 89.38 105 ALA A CA 1
ATOM 776 C C . ALA A 1 105 ? -13.805 5.151 13.273 1.00 89.38 105 ALA A C 1
ATOM 778 O O . ALA A 1 105 ? -13.554 5.647 12.176 1.00 89.38 105 ALA A O 1
ATOM 779 N N . GLN A 1 106 ? -12.936 5.205 14.288 1.00 90.06 106 GLN A N 1
ATOM 780 C CA . GLN A 1 106 ? -11.610 5.821 14.184 1.00 90.06 106 GLN A CA 1
ATOM 781 C C . GLN A 1 106 ? -10.703 5.063 13.210 1.00 90.06 106 GLN A C 1
ATOM 783 O O . GLN A 1 106 ? -10.065 5.694 12.373 1.00 90.06 106 GLN A O 1
ATOM 788 N N . CYS A 1 107 ? -10.677 3.728 13.262 1.00 89.62 107 CYS A N 1
ATOM 789 C CA . CYS A 1 107 ? -9.900 2.918 12.323 1.00 89.62 107 CYS A CA 1
ATOM 790 C C . CYS A 1 107 ? -10.344 3.150 10.872 1.00 89.62 107 CYS A C 1
ATOM 792 O O . CYS A 1 107 ? -9.496 3.355 10.007 1.00 89.62 107 CYS A O 1
ATOM 794 N N . MET A 1 108 ? -11.656 3.181 10.609 1.00 87.69 108 MET A N 1
ATOM 795 C CA . MET A 1 108 ? -12.183 3.460 9.268 1.00 87.69 108 MET A CA 1
ATOM 796 C C . MET A 1 108 ? -11.889 4.900 8.820 1.00 87.69 108 MET A C 1
ATOM 798 O O . MET A 1 108 ? -11.476 5.126 7.684 1.00 87.69 108 MET A O 1
ATOM 802 N N . GLY A 1 109 ? -12.051 5.873 9.722 1.00 91.25 109 GLY A N 1
ATOM 803 C CA . GLY A 1 109 ? -11.773 7.281 9.444 1.00 91.25 109 GLY A CA 1
ATOM 804 C C . GLY A 1 109 ? -10.301 7.541 9.121 1.00 91.25 109 GLY A C 1
ATOM 805 O O . GLY A 1 109 ? -10.001 8.225 8.146 1.00 91.25 109 GLY A O 1
ATOM 806 N N . ILE A 1 110 ? -9.379 6.956 9.894 1.00 91.88 110 ILE A N 1
ATOM 807 C CA . ILE A 1 110 ? -7.935 7.078 9.652 1.00 91.88 110 ILE A CA 1
ATOM 808 C C . ILE A 1 110 ? -7.542 6.355 8.365 1.00 91.88 110 ILE A C 1
ATOM 810 O O . ILE A 1 110 ? -6.782 6.919 7.585 1.00 91.88 110 ILE A O 1
ATOM 814 N N . ALA A 1 111 ? -8.071 5.154 8.106 1.00 91.19 111 ALA A N 1
ATOM 815 C CA . ALA A 1 111 ? -7.783 4.434 6.868 1.00 91.19 111 ALA A CA 1
ATOM 816 C C . ALA A 1 111 ? -8.155 5.273 5.632 1.00 91.19 111 ALA A C 1
ATOM 818 O O . ALA A 1 111 ? -7.3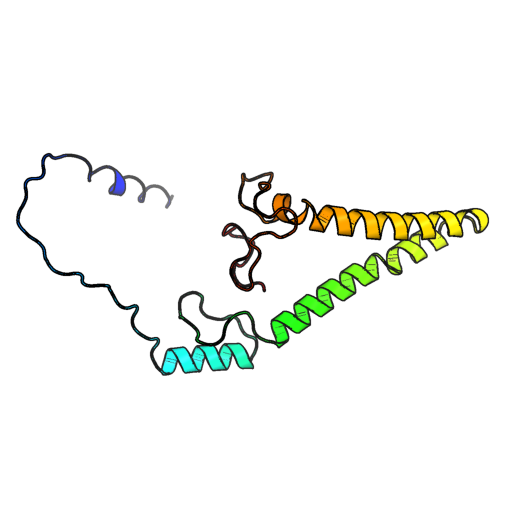12 5.473 4.763 1.00 91.19 111 ALA A O 1
ATOM 819 N N . GLY A 1 112 ? -9.360 5.856 5.600 1.00 91.38 112 GLY A N 1
ATOM 820 C CA . GLY A 1 112 ? -9.776 6.745 4.510 1.00 91.38 112 GLY A CA 1
ATOM 821 C C . GLY A 1 112 ? -8.953 8.036 4.421 1.00 91.38 112 GLY A C 1
ATOM 822 O O . GLY A 1 112 ? -8.535 8.430 3.332 1.00 91.38 112 GLY A O 1
ATOM 823 N N . LEU A 1 113 ? -8.668 8.679 5.559 1.00 94.75 113 LEU A N 1
ATOM 824 C CA . LEU A 1 113 ? -7.861 9.902 5.610 1.00 94.75 113 LEU A CA 1
ATOM 825 C C . LEU A 1 113 ? -6.446 9.674 5.063 1.00 94.75 113 LEU A C 1
ATOM 827 O O . LEU A 1 113 ? -5.959 10.473 4.264 1.00 94.75 113 LEU A O 1
ATOM 831 N N . VAL A 1 114 ? -5.794 8.584 5.474 1.00 94.00 114 VAL A N 1
ATOM 832 C CA . VAL A 1 114 ? -4.439 8.236 5.029 1.00 94.00 114 VAL A CA 1
ATOM 833 C C . VAL A 1 114 ? -4.429 7.906 3.539 1.00 94.00 114 VAL A C 1
ATOM 835 O O . VAL A 1 114 ? -3.514 8.344 2.850 1.00 94.00 114 VAL A O 1
ATOM 838 N N . THR A 1 115 ? -5.452 7.227 3.007 1.00 92.44 115 THR A N 1
ATOM 839 C CA . THR A 1 115 ? -5.570 6.989 1.557 1.00 92.44 115 THR A CA 1
ATOM 840 C C . THR A 1 115 ? -5.650 8.297 0.765 1.00 92.44 115 THR A C 1
ATOM 842 O O . THR A 1 115 ? -4.959 8.445 -0.242 1.00 92.44 115 THR A O 1
ATOM 845 N N . ILE A 1 116 ? -6.437 9.273 1.229 1.00 94.50 116 ILE A N 1
ATOM 846 C CA . ILE A 1 116 ? -6.542 10.585 0.569 1.00 94.50 116 ILE A CA 1
ATOM 847 C C . ILE A 1 116 ? -5.218 11.350 0.666 1.00 94.50 116 ILE A C 1
ATOM 849 O O . ILE A 1 116 ? -4.766 11.923 -0.324 1.00 94.50 116 ILE A O 1
ATOM 853 N N . LEU A 1 117 ? -4.571 11.342 1.834 1.00 94.12 117 LEU A N 1
ATOM 854 C CA . LEU A 1 117 ? -3.277 11.998 2.032 1.00 94.12 117 LEU A CA 1
ATOM 855 C C . LEU A 1 117 ? -2.182 11.373 1.153 1.00 94.12 117 LEU A C 1
ATOM 857 O O . LEU A 1 117 ? -1.356 12.092 0.583 1.00 94.12 117 LEU A O 1
ATOM 861 N N . TRP A 1 118 ? -2.205 10.045 1.015 1.00 92.12 118 TRP A N 1
ATOM 862 C CA . TRP A 1 118 ? -1.304 9.295 0.146 1.00 92.12 118 TRP A CA 1
ATOM 863 C C . TRP A 1 118 ? -1.462 9.706 -1.316 1.00 92.12 118 TRP A C 1
ATOM 865 O O . TRP A 1 118 ? -0.471 10.035 -1.967 1.00 92.12 118 TRP A O 1
ATOM 875 N N . TRP A 1 119 ? -2.705 9.760 -1.802 1.00 91.44 119 TRP A N 1
ATOM 876 C CA . TRP A 1 119 ? -3.023 10.219 -3.153 1.00 91.44 119 TRP A CA 1
ATOM 877 C C . TRP A 1 119 ? -2.629 11.685 -3.387 1.00 91.44 119 TRP A C 1
ATOM 879 O O . TRP A 1 119 ? -2.064 12.012 -4.428 1.00 91.44 119 TRP A O 1
ATOM 889 N N . ALA A 1 120 ? -2.894 12.571 -2.423 1.00 90.81 120 ALA A N 1
ATOM 890 C CA . ALA A 1 120 ? -2.647 14.000 -2.581 1.00 90.81 120 ALA A CA 1
ATOM 891 C C . ALA A 1 120 ? -1.149 14.332 -2.664 1.00 90.81 120 ALA A C 1
ATOM 893 O O . ALA A 1 120 ? -0.721 15.005 -3.602 1.00 90.81 120 ALA A O 1
ATOM 894 N N . ILE A 1 121 ? -0.352 13.875 -1.693 1.00 91.44 121 ILE A N 1
ATOM 895 C CA . ILE A 1 121 ? 1.079 14.221 -1.601 1.00 91.44 121 ILE A CA 1
ATOM 896 C C . ILE A 1 121 ? 1.977 13.072 -1.135 1.00 91.44 121 ILE A C 1
ATOM 898 O O . ILE A 1 121 ? 3.172 13.107 -1.413 1.00 91.44 121 ILE A O 1
ATOM 902 N N . GLY A 1 122 ? 1.441 12.064 -0.438 1.00 89.62 122 GLY A N 1
ATOM 903 C CA . GLY A 1 122 ? 2.260 11.015 0.180 1.00 89.62 122 GLY A CA 1
ATOM 904 C C . GLY A 1 122 ? 3.063 10.203 -0.835 1.00 89.62 122 GLY A C 1
ATOM 905 O O . GLY A 1 122 ? 4.247 9.967 -0.613 1.00 89.62 122 GLY A O 1
ATOM 906 N N . TYR A 1 123 ? 2.459 9.872 -1.980 1.00 88.56 123 TYR A N 1
ATOM 907 C CA . TYR A 1 123 ? 3.165 9.214 -3.077 1.00 88.56 123 TYR A CA 1
ATOM 908 C C . TYR A 1 123 ? 4.358 10.045 -3.568 1.00 88.56 123 TYR A C 1
ATOM 910 O O . TYR A 1 123 ? 5.468 9.532 -3.689 1.00 88.56 123 TYR A O 1
ATOM 918 N N . SER A 1 124 ? 4.146 11.344 -3.792 1.00 88.12 124 SER A N 1
ATOM 919 C CA . SER A 1 124 ? 5.186 12.239 -4.302 1.00 88.12 124 SER A CA 1
ATOM 920 C C . SER A 1 124 ? 6.367 12.342 -3.340 1.00 88.12 124 SER A C 1
ATOM 922 O O . SER A 1 124 ? 7.511 12.181 -3.743 1.00 88.12 124 SER A O 1
ATOM 924 N N . LEU A 1 125 ? 6.102 12.517 -2.047 1.00 88.94 125 LEU A N 1
ATOM 925 C CA . LEU A 1 125 ? 7.164 12.666 -1.051 1.00 88.94 125 LEU A CA 1
ATOM 926 C C . LEU A 1 125 ? 7.976 11.382 -0.825 1.00 88.94 125 LEU A C 1
ATOM 928 O O . LEU A 1 125 ? 9.094 11.466 -0.322 1.00 88.94 125 LEU A O 1
ATOM 932 N N . ALA A 1 126 ? 7.422 10.213 -1.157 1.00 85.94 126 ALA A N 1
ATOM 933 C CA . ALA A 1 126 ? 8.085 8.922 -0.979 1.00 85.94 126 ALA A CA 1
ATOM 934 C C . ALA A 1 126 ? 8.787 8.415 -2.250 1.00 85.94 126 ALA A C 1
ATOM 936 O O . ALA A 1 126 ? 9.855 7.816 -2.149 1.00 85.94 126 ALA A O 1
ATOM 937 N N . PHE A 1 127 ? 8.185 8.628 -3.425 1.00 79.75 127 PHE A N 1
ATOM 938 C CA . PHE A 1 127 ? 8.612 8.011 -4.687 1.00 79.75 127 PHE A CA 1
ATOM 939 C C . PHE A 1 127 ? 9.017 9.009 -5.778 1.00 79.75 127 PHE A C 1
ATOM 941 O O . PHE A 1 127 ? 9.644 8.601 -6.757 1.00 79.75 127 PHE A O 1
ATOM 948 N N . SER A 1 128 ? 8.682 10.296 -5.640 1.00 80.94 128 SER A N 1
ATOM 949 C CA . SER A 1 128 ? 9.141 11.325 -6.580 1.00 80.94 128 SER A CA 1
ATOM 950 C C . SER A 1 128 ? 10.590 11.721 -6.304 1.00 80.94 128 SER A C 1
ATOM 952 O O . SER A 1 128 ? 11.126 11.439 -5.233 1.00 80.94 128 SER A O 1
ATOM 954 N N . GLY A 1 129 ? 11.223 12.383 -7.274 1.00 76.38 129 GLY A N 1
ATOM 955 C CA . GLY A 1 129 ? 12.607 12.847 -7.163 1.00 76.38 129 GLY A CA 1
ATOM 956 C C . GLY A 1 129 ? 12.821 13.773 -5.971 1.00 76.38 129 GLY A C 1
ATOM 957 O O . GLY A 1 129 ? 11.895 14.412 -5.490 1.00 76.38 129 GLY A O 1
ATOM 958 N N . GLY A 1 130 ? 14.044 13.838 -5.449 1.00 80.50 130 GLY A N 1
ATOM 959 C CA . GLY A 1 130 ? 14.340 14.656 -4.276 1.00 80.50 130 GLY A CA 1
ATOM 960 C C . GLY A 1 130 ? 15.708 14.361 -3.680 1.00 80.50 130 GLY A C 1
ATOM 961 O O . GLY A 1 130 ? 16.657 14.042 -4.394 1.00 80.50 130 GLY A O 1
ATOM 962 N N . ASN A 1 131 ? 15.815 14.483 -2.360 1.00 80.75 131 ASN A N 1
ATOM 963 C CA . ASN A 1 131 ? 17.034 14.162 -1.620 1.00 80.75 131 ASN A CA 1
ATOM 964 C C . ASN A 1 131 ? 16.929 12.772 -0.960 1.00 80.75 131 ASN A C 1
ATOM 966 O O . ASN A 1 131 ? 15.935 12.070 -1.107 1.00 80.75 131 ASN A O 1
ATOM 970 N N . ALA A 1 132 ? 17.962 12.360 -0.222 1.00 79.69 132 ALA A N 1
ATOM 971 C CA . ALA A 1 132 ? 18.016 11.042 0.418 1.00 79.69 132 ALA A CA 1
ATOM 972 C C . ALA A 1 132 ? 16.988 10.824 1.552 1.00 79.69 132 ALA A C 1
ATOM 974 O O . ALA A 1 132 ? 16.853 9.704 2.034 1.00 79.69 132 ALA A O 1
ATOM 975 N N . ILE A 1 133 ? 16.309 11.878 2.015 1.00 80.81 133 ILE A N 1
ATOM 976 C CA . ILE A 1 133 ? 15.394 11.851 3.167 1.00 80.81 133 ILE A CA 1
ATOM 977 C C . ILE A 1 133 ? 13.943 12.085 2.729 1.00 80.81 133 ILE A C 1
ATOM 979 O O . ILE A 1 133 ? 13.033 11.486 3.296 1.00 80.81 133 ILE A O 1
ATOM 983 N N . ILE A 1 134 ? 13.716 12.961 1.748 1.00 83.62 134 ILE A N 1
ATOM 984 C CA . ILE A 1 134 ? 12.382 13.323 1.266 1.00 83.62 134 ILE A CA 1
ATOM 985 C C . ILE A 1 134 ? 12.386 13.572 -0.249 1.00 83.62 134 ILE A C 1
ATOM 987 O O . ILE A 1 134 ? 13.313 14.190 -0.788 1.00 83.62 134 ILE A O 1
ATOM 991 N N . GLY A 1 135 ? 11.331 13.097 -0.912 1.00 85.50 135 GLY A N 1
ATOM 992 C CA . GLY A 1 135 ? 10.999 13.417 -2.298 1.00 85.50 135 GLY A CA 1
ATOM 993 C C . GLY A 1 135 ? 10.462 14.842 -2.463 1.00 85.50 135 GLY A C 1
ATOM 994 O O . GLY A 1 135 ? 10.455 15.655 -1.535 1.00 85.50 135 GLY A O 1
ATOM 995 N N . ASP A 1 136 ? 9.994 15.155 -3.662 1.00 86.31 136 ASP A N 1
ATOM 996 C CA . ASP A 1 136 ? 9.436 16.451 -4.034 1.00 86.31 136 ASP A CA 1
ATOM 997 C C . ASP A 1 136 ? 7.898 16.407 -4.143 1.00 86.31 136 ASP A C 1
ATOM 999 O O . ASP A 1 136 ? 7.234 15.454 -3.732 1.00 86.31 136 ASP A O 1
ATOM 1003 N N . THR A 1 137 ? 7.304 17.473 -4.686 1.00 86.81 137 THR A N 1
ATOM 1004 C CA . THR A 1 137 ? 5.851 17.594 -4.914 1.00 86.81 137 THR A CA 1
ATOM 1005 C C . THR A 1 137 ? 5.473 17.537 -6.401 1.00 86.81 137 THR A C 1
ATOM 1007 O O . THR A 1 137 ? 4.400 18.016 -6.793 1.00 86.81 137 THR A O 1
ATOM 1010 N N . ALA A 1 138 ? 6.354 16.993 -7.247 1.00 84.00 138 ALA A N 1
ATOM 1011 C CA . ALA A 1 138 ? 6.137 16.898 -8.687 1.00 84.00 138 ALA A CA 1
ATOM 1012 C C . ALA A 1 138 ? 5.037 15.882 -9.033 1.00 84.00 138 ALA A C 1
ATOM 1014 O O . ALA A 1 138 ? 4.203 16.167 -9.888 1.00 84.00 138 ALA A O 1
ATOM 1015 N N . ALA A 1 139 ? 4.958 14.768 -8.298 1.00 83.38 139 ALA A N 1
ATOM 1016 C CA . ALA A 1 139 ? 3.942 13.727 -8.465 1.00 83.38 139 ALA A CA 1
ATOM 1017 C C . ALA A 1 139 ? 2.721 13.898 -7.533 1.00 83.38 139 ALA A C 1
ATOM 1019 O O . ALA A 1 139 ? 2.064 12.919 -7.162 1.00 83.38 139 ALA A O 1
ATOM 1020 N N . LYS A 1 140 ? 2.409 15.133 -7.105 1.00 87.81 140 LYS A N 1
ATOM 1021 C CA . LYS A 1 140 ? 1.186 15.420 -6.328 1.00 87.81 140 LYS A CA 1
ATOM 1022 C C . LYS A 1 140 ? -0.056 14.989 -7.109 1.00 87.81 140 LYS A C 1
ATOM 1024 O O . LYS A 1 140 ? -0.088 15.114 -8.326 1.00 87.81 140 LYS A O 1
ATOM 1029 N N . PHE A 1 141 ? -1.078 14.480 -6.427 1.00 87.56 141 PHE A N 1
ATOM 1030 C CA . PHE A 1 141 ? -2.286 13.933 -7.066 1.00 87.56 141 PHE A CA 1
ATOM 1031 C C . PHE A 1 141 ? -2.010 12.850 -8.127 1.00 87.56 141 PHE A C 1
ATOM 1033 O O . PHE A 1 141 ? -2.858 12.608 -8.985 1.00 87.56 141 PHE A O 1
ATOM 1040 N N . LEU A 1 142 ? -0.832 12.210 -8.079 1.00 84.06 142 LEU A N 1
ATOM 1041 C CA . LEU A 1 142 ? -0.334 11.268 -9.087 1.00 84.06 142 LEU A CA 1
ATOM 1042 C C . LEU A 1 142 ? -0.165 11.884 -10.492 1.00 84.06 142 LEU A C 1
ATOM 1044 O O . LEU A 1 142 ? -0.243 11.181 -11.498 1.00 84.06 142 LEU A O 1
ATOM 1048 N N . THR A 1 143 ? 0.080 13.196 -10.594 1.00 85.00 143 THR A N 1
ATOM 1049 C CA . THR A 1 143 ? 0.351 13.839 -11.888 1.00 85.00 143 THR A CA 1
ATOM 1050 C C . THR A 1 143 ? 1.667 13.339 -12.481 1.00 85.00 143 THR A C 1
ATOM 1052 O O . THR A 1 143 ? 2.705 13.441 -11.833 1.00 85.00 143 THR A O 1
ATOM 1055 N N . GLY A 1 144 ? 1.634 12.833 -13.719 1.00 78.19 144 GLY A N 1
ATOM 1056 C CA . GLY A 1 144 ? 2.824 12.330 -14.422 1.00 78.19 144 GLY A CA 1
ATOM 1057 C C . GLY A 1 144 ? 3.249 10.907 -14.038 1.00 78.19 144 GLY A C 1
ATOM 1058 O O . GLY A 1 144 ? 4.343 10.487 -14.399 1.00 78.19 144 GLY A O 1
ATOM 1059 N N . VAL A 1 145 ? 2.407 10.174 -13.304 1.00 78.94 145 VAL A N 1
ATOM 1060 C CA . VAL A 1 145 ? 2.619 8.760 -12.969 1.00 78.94 145 VAL A CA 1
ATOM 1061 C C . VAL A 1 145 ? 2.110 7.895 -14.126 1.00 78.94 145 VAL A C 1
ATOM 1063 O O . VAL A 1 145 ? 0.908 7.858 -14.385 1.00 78.94 145 VAL A O 1
ATOM 1066 N N . GLU A 1 146 ? 3.018 7.201 -14.812 1.00 72.88 146 GLU A N 1
ATOM 1067 C CA . GLU A 1 146 ? 2.722 6.317 -15.949 1.00 72.88 146 GLU A CA 1
ATOM 1068 C C . GLU A 1 146 ? 3.257 4.898 -15.703 1.00 72.88 146 GLU A C 1
ATOM 1070 O O . GLU A 1 146 ? 4.258 4.711 -15.010 1.00 72.88 146 GLU A O 1
ATOM 1075 N N . SER A 1 147 ? 2.613 3.893 -16.303 1.00 64.25 147 SER A N 1
ATOM 1076 C CA . SER A 1 147 ? 3.079 2.500 -16.266 1.00 64.25 147 SER A CA 1
ATOM 1077 C C . SER A 1 147 ? 4.465 2.378 -16.919 1.00 64.25 147 SER A C 1
ATOM 1079 O O . SER A 1 147 ? 4.640 2.743 -18.081 1.00 64.25 147 SER A O 1
ATOM 1081 N N . GLY A 1 148 ? 5.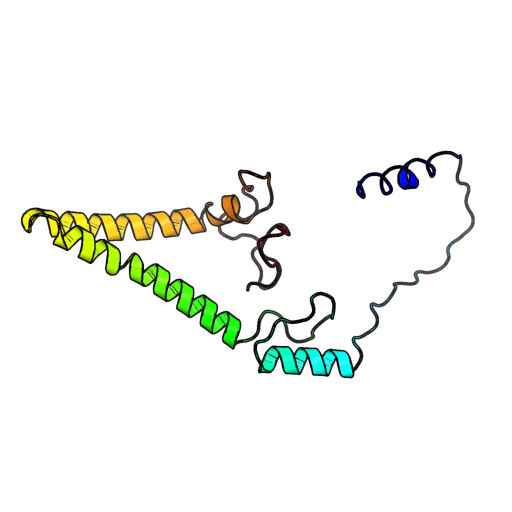451 1.861 -16.182 1.00 60.12 148 GLY A N 1
ATOM 1082 C CA . GLY A 1 148 ? 6.817 1.614 -16.655 1.00 60.12 148 GLY A CA 1
ATOM 1083 C C . GLY A 1 148 ? 7.859 2.714 -16.405 1.00 60.12 148 GLY A C 1
ATOM 1084 O O . GLY A 1 148 ? 9.020 2.505 -16.752 1.00 60.12 148 GLY A O 1
ATOM 1085 N N . LYS A 1 149 ? 7.494 3.865 -15.819 1.00 59.91 149 LYS A N 1
ATOM 1086 C CA . LYS A 1 149 ? 8.446 4.919 -15.404 1.00 59.91 149 LYS A CA 1
ATOM 1087 C C . LYS A 1 149 ? 8.003 5.566 -14.103 1.00 59.91 149 LYS A C 1
ATOM 1089 O O . LYS A 1 149 ? 7.506 6.690 -14.074 1.00 59.91 149 LYS A O 1
ATOM 1094 N N . THR A 1 150 ? 8.182 4.840 -13.010 1.00 56.41 150 THR A N 1
ATOM 1095 C CA . THR A 1 150 ? 7.629 5.266 -11.723 1.00 56.41 150 THR A CA 1
ATOM 1096 C C . THR A 1 150 ? 8.685 5.151 -10.645 1.00 56.41 150 THR A C 1
ATOM 1098 O O . THR A 1 150 ? 9.002 4.058 -10.186 1.00 56.41 150 THR A O 1
ATOM 1101 N N . GLY A 1 151 ? 9.239 6.306 -10.279 1.00 58.81 151 GLY A N 1
ATOM 1102 C CA . GLY A 1 151 ? 10.388 6.435 -9.391 1.00 58.81 151 GLY A CA 1
ATOM 1103 C C . GLY A 1 151 ? 11.468 7.313 -10.018 1.00 58.81 151 GLY A C 1
ATOM 1104 O O . GLY A 1 151 ? 11.587 7.400 -11.237 1.00 58.81 151 GLY A O 1
ATOM 1105 N N . ALA A 1 152 ? 12.268 7.980 -9.191 1.00 59.81 152 ALA A N 1
ATOM 1106 C CA . ALA A 1 152 ? 13.391 8.795 -9.655 1.00 59.81 152 ALA A CA 1
ATOM 1107 C C . ALA A 1 152 ? 14.664 7.975 -9.969 1.00 59.81 152 ALA A C 1
ATOM 1109 O O . ALA A 1 152 ? 15.768 8.504 -9.850 1.00 59.81 152 ALA A O 1
ATOM 1110 N N . GLY A 1 153 ? 14.538 6.687 -10.319 1.00 59.25 153 GLY A N 1
ATOM 1111 C CA . GLY A 1 153 ? 15.687 5.797 -10.532 1.00 59.25 153 GLY A CA 1
ATOM 1112 C C . GLY A 1 153 ? 16.422 5.424 -9.241 1.00 59.25 153 GLY A C 1
ATOM 1113 O O . GLY A 1 153 ? 17.650 5.312 -9.227 1.00 59.25 153 GLY A O 1
ATOM 1114 N N . TYR A 1 154 ? 15.705 5.296 -8.119 1.00 60.94 154 TYR A N 1
ATOM 1115 C CA . TYR A 1 154 ? 16.320 4.907 -6.848 1.00 60.94 154 TYR A CA 1
ATOM 1116 C C . TYR A 1 154 ? 16.833 3.466 -6.921 1.00 60.94 154 TYR A C 1
ATOM 1118 O O . TYR A 1 154 ? 16.083 2.559 -7.248 1.00 60.94 154 TYR A O 1
ATOM 1126 N N . LEU A 1 155 ? 18.081 3.225 -6.506 1.00 55.72 155 LEU A N 1
ATOM 1127 C CA . LEU A 1 155 ? 18.738 1.906 -6.576 1.00 55.72 155 LEU A CA 1
ATOM 1128 C C . LEU A 1 155 ? 17.976 0.760 -5.875 1.00 55.72 155 LEU A C 1
ATOM 1130 O O . LEU A 1 155 ? 18.246 -0.408 -6.139 1.00 55.72 155 LEU A O 1
ATOM 1134 N N . TRP A 1 156 ? 17.061 1.080 -4.957 1.00 56.34 156 TRP A N 1
ATOM 1135 C CA . TRP A 1 156 ? 16.241 0.118 -4.212 1.00 56.34 156 TRP A CA 1
ATOM 1136 C C . TRP A 1 156 ? 14.794 -0.008 -4.728 1.00 56.34 156 TRP A C 1
ATOM 1138 O O . TRP A 1 156 ? 14.060 -0.865 -4.240 1.00 56.34 156 TRP A O 1
ATOM 1148 N N . ILE A 1 157 ? 14.369 0.823 -5.687 1.00 61.44 157 ILE A N 1
ATOM 1149 C CA . ILE A 1 157 ? 13.060 0.757 -6.355 1.00 61.44 157 ILE A CA 1
ATOM 1150 C C . ILE A 1 157 ? 13.326 0.390 -7.809 1.00 61.44 157 ILE A C 1
ATOM 1152 O O . ILE A 1 157 ? 13.974 1.132 -8.535 1.00 61.44 157 ILE A O 1
ATOM 1156 N N . SER A 1 158 ? 12.855 -0.773 -8.243 1.00 59.75 158 SER A N 1
ATOM 1157 C CA . SER A 1 158 ? 12.993 -1.160 -9.643 1.00 59.75 158 SER A CA 1
ATOM 1158 C C . SER A 1 158 ? 12.078 -0.277 -10.493 1.00 59.75 158 SER A C 1
ATOM 1160 O O . SER A 1 158 ? 10.885 -0.176 -10.222 1.00 59.75 158 SER A O 1
ATOM 1162 N N . ASP A 1 159 ? 12.618 0.329 -11.548 1.00 60.00 159 ASP A N 1
ATOM 1163 C CA . ASP A 1 159 ? 11.864 1.245 -12.419 1.00 60.00 159 ASP A CA 1
ATOM 1164 C C . ASP A 1 159 ? 10.699 0.561 -13.167 1.00 60.00 159 ASP A C 1
ATOM 1166 O O . ASP A 1 159 ? 9.833 1.220 -13.741 1.00 60.00 159 ASP A O 1
ATOM 1170 N N . THR A 1 160 ? 10.650 -0.773 -13.123 1.00 57.31 160 THR A N 1
ATOM 1171 C CA . THR A 1 160 ? 9.697 -1.641 -13.820 1.00 57.31 160 THR A CA 1
ATOM 1172 C C . THR A 1 160 ? 8.715 -2.349 -12.882 1.00 57.31 160 THR A C 1
ATOM 1174 O O . THR A 1 160 ? 8.254 -3.437 -13.193 1.00 57.31 160 THR A O 1
ATOM 1177 N N . MET A 1 161 ? 8.386 -1.784 -11.720 1.00 54.88 161 MET A N 1
ATOM 1178 C CA . MET A 1 161 ? 7.482 -2.439 -10.754 1.00 54.88 161 MET A CA 1
ATOM 1179 C C . MET A 1 161 ? 5.991 -2.445 -11.158 1.00 54.88 161 MET A C 1
ATOM 1181 O O . MET A 1 161 ? 5.205 -3.148 -10.521 1.00 54.88 161 MET A O 1
ATOM 1185 N N . TRP A 1 162 ? 5.599 -1.695 -12.198 1.00 52.22 162 TRP A N 1
ATOM 1186 C CA . TRP A 1 162 ? 4.198 -1.447 -12.584 1.00 52.22 162 TRP A CA 1
ATOM 1187 C C . TRP A 1 162 ? 4.061 -1.112 -14.069 1.00 52.22 162 TRP A C 1
ATOM 1189 O O . TRP A 1 162 ? 4.908 -0.343 -14.579 1.00 52.22 162 TRP A O 1
#

pLDDT: mean 72.03, std 20.27, range [25.44, 94.75]

Secondary structure (DSSP, 8-state):
--SSSSSGGGSSS-----------------PPPPPPHHHHHHHHHHHHTTPPPPTTS--SS-SS-HHHHHHHHHHHHHHHHIIIIIIHHHHHHHS-HHHHHHHHHHHHHHHHHHHHHIIIIIHHHHHSSB-SS-B-STTGGGTT-BTTB-SS--TTS-TT--

Foldseek 3Di:
DPDPPPPPVPPPPDDDDDDDDDDDDDDPPPPPPQDDPVLQVVQVVCLVVQHDRDPPHDHPDAAGRPVLVVVVVVVVVVVVVCLVPNVLCVVLVVDDVVCSVVSNVVSVVVSVVVVVVCQAAVQQQPFAPDDPRTGDRPCGNHPPPDQQQTGPPPPPDDSRSD

Radius of gyration: 25.54 Å; chains: 1; bounding box: 63×44×70 Å